Protein AF-A0A397RXR0-F1 (afdb_monomer_lite)

Secondary structure (DSSP, 8-state):
---S--HHHHHT--TT--HHHHHHHHHHHHHHSSHHHHHHHHTSPPPHHHHHHHHHHHHHHHHHHHHHHSHHHHHHHHHH-

Radius of gyration: 14.14 Å; chains: 1; bounding box: 32×30×39 Å

InterPro domains:
  IPR001623 DnaJ domain [PF00226] (6-78)
  IPR001623 DnaJ domain [PR00625] (8-26)
  IPR001623 DnaJ domain [PR00625] (26-41)
  IPR001623 DnaJ domain [PR00625] (53-73)
  IPR001623 DnaJ domain [PR00625] (73-81)
  IPR001623 DnaJ domain [PS50076] (6-81)
  IPR001623 DnaJ domain [SM00271] (5-73)
  IPR001623 DnaJ domain [cd06257] (6-70)
  IPR018253 DnaJ domain, conserved site [PS00636] (58-77)
  IPR036869 Chaperone J-domain superfamily [G3DSA:1.10.287.110] (1-81)
  IPR036869 Chaperone J-domain superfamily [SSF46565] (2-81)
  IPR050817 DjlA DnaK co-chaperone [PTHR24074] (8-80)

Organism: NCBI:txid658196

Structure (mmCIF, N/CA/C/O backbone):
data_AF-A0A397RXR0-F1
#
_entry.id   AF-A0A397RXR0-F1
#
loop_
_atom_site.group_PDB
_atom_site.id
_atom_site.type_symbol
_atom_site.label_atom_id
_atom_site.label_alt_id
_atom_site.label_comp_id
_atom_site.label_asym_id
_atom_site.label_entity_id
_atom_site.label_seq_id
_atom_site.pdbx_PDB_ins_code
_atom_site.Cartn_x
_atom_site.Cartn_y
_atom_site.Cartn_z
_atom_site.occupancy
_atom_site.B_iso_or_equiv
_atom_site.auth_seq_id
_atom_site.auth_comp_id
_atom_site.auth_asym_id
_atom_site.auth_atom_id
_atom_site.pdbx_PDB_model_num
ATOM 1 N N . PHE A 1 1 ? -10.475 21.391 -8.093 1.00 36.53 1 PHE A N 1
ATOM 2 C CA . PHE A 1 1 ? -10.009 21.034 -6.742 1.00 36.53 1 PHE A CA 1
ATOM 3 C C . PHE A 1 1 ? -9.322 19.676 -6.801 1.00 36.53 1 PHE A C 1
ATOM 5 O O . PHE A 1 1 ? -9.966 18.653 -6.629 1.00 36.53 1 PHE A O 1
ATOM 12 N N . MET A 1 2 ? -8.037 19.660 -7.159 1.00 47.00 2 MET A N 1
ATOM 13 C CA . MET A 1 2 ? -7.186 18.469 -7.057 1.00 47.00 2 MET A CA 1
ATOM 14 C C . MET A 1 2 ? -6.528 18.516 -5.679 1.00 47.00 2 MET A C 1
ATOM 16 O O . MET A 1 2 ? -5.389 18.946 -5.542 1.00 47.00 2 MET A O 1
ATOM 20 N N . SER A 1 3 ? -7.304 18.203 -4.646 1.00 43.94 3 SER A N 1
ATOM 21 C CA . SER A 1 3 ? -6.793 18.085 -3.283 1.00 43.94 3 SER A CA 1
ATOM 22 C C . SER A 1 3 ? -5.992 16.792 -3.196 1.00 43.94 3 SER A C 1
ATOM 24 O O . SER A 1 3 ? -6.565 15.710 -3.308 1.00 43.94 3 SER A O 1
ATOM 26 N N . GLU A 1 4 ? -4.675 16.960 -3.107 1.00 49.50 4 GLU A N 1
ATOM 27 C CA . GLU A 1 4 ? -3.681 16.055 -2.527 1.00 49.50 4 GLU A CA 1
ATOM 28 C C . GLU A 1 4 ? -4.032 14.566 -2.564 1.00 49.50 4 GLU A C 1
ATOM 30 O O . GLU A 1 4 ? -4.891 14.082 -1.833 1.00 49.50 4 GLU A O 1
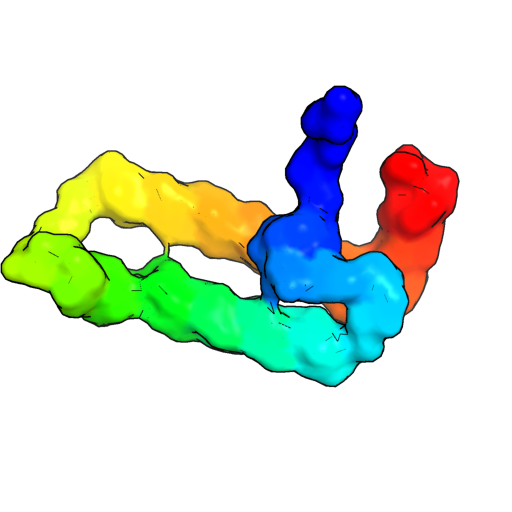ATOM 35 N N . THR A 1 5 ? -3.323 13.851 -3.441 1.00 56.47 5 THR A N 1
ATOM 36 C CA . THR A 1 5 ? -3.270 12.394 -3.625 1.00 56.47 5 THR A CA 1
ATOM 37 C C . THR A 1 5 ? -3.776 11.599 -2.415 1.00 56.47 5 THR A C 1
ATOM 39 O O . THR A 1 5 ? -3.009 11.176 -1.552 1.00 56.47 5 THR A O 1
ATOM 42 N N . ASN A 1 6 ? -5.092 11.398 -2.348 1.00 80.38 6 ASN A N 1
ATOM 43 C CA . ASN A 1 6 ? -5.716 10.691 -1.242 1.00 80.38 6 ASN A CA 1
ATOM 44 C C . ASN A 1 6 ? -5.226 9.242 -1.266 1.00 80.38 6 ASN A C 1
ATOM 46 O O . ASN A 1 6 ? -5.232 8.620 -2.331 1.00 80.38 6 ASN A O 1
ATOM 50 N N . TYR A 1 7 ? -4.845 8.669 -0.122 1.00 86.94 7 TYR A N 1
ATOM 51 C CA . TYR A 1 7 ? -4.403 7.266 -0.057 1.00 86.94 7 TYR A CA 1
ATOM 52 C C . TYR A 1 7 ? -5.419 6.306 -0.702 1.00 86.94 7 TYR A C 1
ATOM 54 O O . TYR A 1 7 ? -5.046 5.330 -1.354 1.00 86.94 7 TYR A O 1
ATOM 62 N N . TYR A 1 8 ? -6.706 6.648 -0.615 1.00 88.38 8 TYR A N 1
ATOM 63 C CA . TYR A 1 8 ? -7.799 5.963 -1.297 1.00 88.38 8 TYR A CA 1
ATOM 64 C C . TYR A 1 8 ? -7.666 5.999 -2.827 1.00 88.38 8 TYR A C 1
ATOM 66 O O . TYR A 1 8 ? -7.794 4.963 -3.472 1.00 88.38 8 TYR A O 1
ATOM 74 N N . GLN A 1 9 ? -7.335 7.150 -3.419 1.00 87.69 9 GLN A N 1
ATOM 75 C CA . GLN A 1 9 ? -7.092 7.263 -4.861 1.00 87.69 9 GLN A CA 1
ATOM 76 C C . GLN A 1 9 ? -5.815 6.547 -5.301 1.00 87.69 9 GLN A C 1
ATOM 78 O O . GLN A 1 9 ? -5.818 5.938 -6.367 1.00 87.69 9 GLN A O 1
ATOM 83 N N . ILE A 1 10 ? -4.759 6.566 -4.481 1.00 88.69 10 ILE A N 1
ATOM 84 C CA . ILE A 1 10 ? -3.510 5.835 -4.762 1.00 88.69 10 ILE A CA 1
ATOM 85 C C . ILE A 1 10 ? -3.782 4.332 -4.855 1.00 88.69 10 ILE A C 1
ATOM 87 O O . ILE A 1 10 ? -3.307 3.667 -5.772 1.00 88.69 10 ILE A O 1
ATOM 91 N N . LEU A 1 11 ? -4.585 3.800 -3.931 1.00 88.06 11 LEU A N 1
ATOM 92 C CA . LEU A 1 11 ? -5.022 2.407 -3.984 1.00 88.06 11 LEU A CA 1
ATOM 93 C C . LEU A 1 11 ? -6.145 2.163 -5.005 1.00 88.06 11 LEU A C 1
ATOM 95 O O . LEU A 1 11 ? -6.452 1.012 -5.302 1.00 88.06 11 LEU A O 1
ATOM 99 N N . GLY A 1 12 ? -6.759 3.212 -5.554 1.00 88.38 12 GLY A N 1
ATOM 100 C CA . GLY A 1 12 ? -7.904 3.105 -6.457 1.00 88.38 12 GLY A CA 1
ATOM 101 C C . GLY A 1 12 ? -9.151 2.527 -5.782 1.00 88.38 12 GLY A C 1
ATOM 102 O O . GLY A 1 12 ? -9.929 1.824 -6.425 1.00 88.38 12 GLY A O 1
ATOM 103 N N . VAL A 1 13 ? -9.327 2.782 -4.486 1.00 90.00 13 VAL A N 1
ATOM 104 C CA . VAL A 1 13 ? -10.455 2.301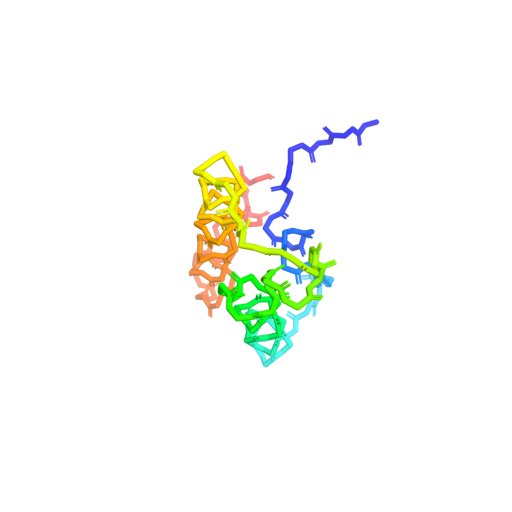 -3.680 1.00 90.00 13 VAL A CA 1
ATOM 105 C C . VAL A 1 13 ? -11.315 3.462 -3.192 1.00 90.00 13 VAL A C 1
ATOM 107 O O . VAL A 1 13 ? -10.870 4.604 -3.104 1.00 90.00 13 VAL A O 1
ATOM 110 N N . SER A 1 14 ? -12.571 3.173 -2.857 1.00 86.94 14 SER A N 1
ATOM 111 C CA . SER A 1 14 ? -13.461 4.166 -2.253 1.00 86.94 14 SER A CA 1
ATOM 112 C C . SER A 1 14 ? -13.042 4.487 -0.815 1.00 86.94 14 SER A C 1
ATOM 114 O O . SER A 1 14 ? -12.518 3.628 -0.108 1.00 86.94 14 SER A O 1
ATOM 116 N N . LYS A 1 15 ? -13.367 5.689 -0.326 1.00 84.12 15 LYS A N 1
ATOM 117 C CA . LYS A 1 15 ? -13.228 6.038 1.101 1.00 84.12 15 LYS A CA 1
ATOM 118 C C . LYS A 1 15 ? -14.053 5.143 2.030 1.00 84.12 15 LYS A C 1
ATOM 120 O O . LYS A 1 15 ? -13.740 5.028 3.206 1.00 84.12 15 LYS A O 1
ATOM 125 N N . ASN A 1 16 ? -15.082 4.483 1.493 1.00 85.19 16 ASN A N 1
ATOM 126 C CA . ASN A 1 16 ? -15.907 3.511 2.214 1.00 85.19 16 ASN A CA 1
ATOM 127 C C . ASN A 1 16 ? -15.384 2.072 2.070 1.00 85.19 16 ASN A C 1
ATOM 129 O O . ASN A 1 16 ? -16.038 1.144 2.531 1.00 85.19 16 ASN A O 1
ATOM 133 N N . ALA A 1 17 ? -14.231 1.870 1.422 1.00 88.06 17 ALA A N 1
ATOM 134 C CA . ALA A 1 17 ? -13.697 0.540 1.177 1.00 88.06 17 ALA A CA 1
ATOM 135 C C . ALA A 1 17 ? -13.382 -0.192 2.485 1.00 88.06 17 ALA A C 1
ATOM 137 O O . ALA A 1 17 ? -12.836 0.368 3.449 1.00 88.06 17 ALA A O 1
ATOM 138 N N . SER A 1 18 ? -13.698 -1.479 2.483 1.00 89.62 18 SER A N 1
ATOM 139 C CA . SER A 1 18 ? -13.402 -2.404 3.567 1.00 89.62 18 SER A CA 1
ATOM 140 C C . SER A 1 18 ? -11.906 -2.727 3.602 1.00 89.62 18 SER A C 1
ATOM 142 O O . SER A 1 18 ? -11.223 -2.676 2.578 1.00 89.62 18 SER A O 1
ATOM 144 N N . LYS A 1 19 ? -11.374 -3.160 4.754 1.00 87.62 19 LYS A N 1
ATOM 145 C CA . LYS A 1 19 ? -9.969 -3.618 4.844 1.00 87.62 19 LYS A CA 1
ATOM 146 C C . LYS A 1 19 ? -9.630 -4.703 3.815 1.00 87.62 19 LYS A C 1
ATOM 148 O O . LYS A 1 19 ? -8.525 -4.719 3.280 1.00 87.62 19 LYS A O 1
ATOM 153 N N . ALA A 1 20 ? -10.583 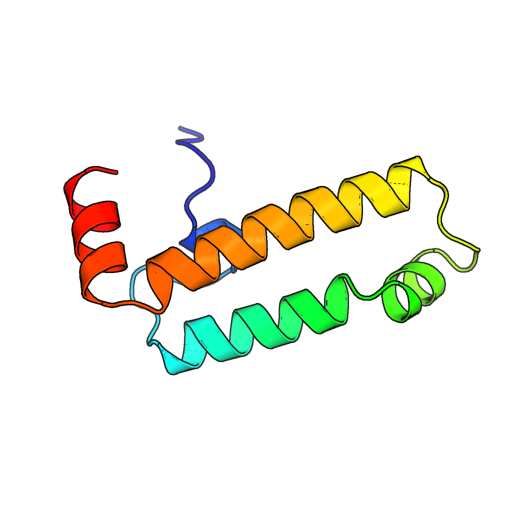-5.591 3.526 1.00 90.12 20 ALA A N 1
ATOM 154 C CA . ALA A 1 20 ? -10.431 -6.624 2.506 1.00 90.12 20 ALA A CA 1
ATOM 155 C C . ALA A 1 20 ? -10.231 -6.026 1.102 1.00 90.12 20 ALA A C 1
ATOM 157 O O . ALA A 1 20 ? -9.341 -6.463 0.377 1.00 90.12 20 ALA A O 1
ATOM 158 N N . GLU A 1 21 ? -10.998 -4.993 0.744 1.00 91.12 21 GLU A N 1
ATOM 159 C CA . GLU A 1 21 ? -10.876 -4.293 -0.540 1.00 91.12 21 GLU A CA 1
ATOM 160 C C . GLU A 1 21 ? -9.552 -3.531 -0.641 1.00 91.12 21 GLU A C 1
ATOM 162 O O . GLU A 1 21 ? -8.866 -3.626 -1.654 1.00 91.12 21 GLU A O 1
ATOM 167 N N . ILE A 1 22 ? -9.148 -2.852 0.436 1.00 91.00 22 ILE A N 1
ATOM 168 C CA . ILE A 1 22 ? -7.860 -2.148 0.544 1.00 91.00 22 ILE A CA 1
ATOM 169 C C . ILE A 1 22 ? -6.694 -3.126 0.329 1.00 91.00 22 ILE A C 1
ATOM 171 O O . ILE A 1 22 ? -5.793 -2.866 -0.470 1.00 91.00 22 ILE A O 1
ATOM 175 N N . LYS A 1 23 ? -6.735 -4.295 0.982 1.00 90.94 23 LYS A N 1
ATOM 176 C CA . LYS A 1 23 ? -5.729 -5.353 0.815 1.00 90.94 23 LYS A CA 1
ATOM 177 C C . LYS A 1 23 ? -5.732 -5.939 -0.597 1.00 90.94 23 LYS A C 1
ATOM 179 O O . LYS A 1 23 ? -4.665 -6.140 -1.175 1.00 90.94 23 LYS A O 1
ATOM 184 N N . ALA A 1 24 ? -6.908 -6.197 -1.166 1.00 92.56 24 ALA A N 1
ATOM 185 C CA . ALA A 1 24 ? -7.032 -6.716 -2.526 1.00 92.56 24 ALA A CA 1
ATOM 186 C C . ALA A 1 24 ? -6.504 -5.716 -3.569 1.00 92.56 24 ALA A C 1
ATOM 188 O O . ALA A 1 24 ? -5.830 -6.111 -4.521 1.00 92.56 24 ALA A O 1
ATOM 189 N N . ALA A 1 25 ? -6.768 -4.423 -3.384 1.00 92.00 25 ALA A N 1
ATOM 190 C CA . ALA A 1 25 ? -6.264 -3.367 -4.250 1.00 92.00 25 ALA A CA 1
ATOM 191 C C . ALA A 1 25 ? -4.738 -3.238 -4.164 1.00 92.00 25 ALA A C 1
ATOM 193 O O . ALA A 1 25 ? -4.073 -3.230 -5.199 1.00 92.00 25 ALA A O 1
ATOM 194 N N . TYR A 1 26 ? -4.177 -3.256 -2.949 1.00 91.50 26 TYR A N 1
ATOM 195 C CA . TYR A 1 26 ? -2.729 -3.288 -2.736 1.00 91.50 26 TYR A CA 1
ATOM 196 C C . TYR A 1 26 ? -2.074 -4.471 -3.462 1.00 91.50 26 TYR A C 1
ATOM 198 O O . TYR A 1 26 ? -1.110 -4.282 -4.199 1.00 91.50 26 TYR A O 1
ATOM 206 N N . GLN A 1 27 ? -2.630 -5.681 -3.335 1.00 90.25 27 GLN A N 1
ATOM 207 C CA . GLN A 1 27 ? -2.109 -6.862 -4.033 1.00 90.25 27 GLN A CA 1
ATOM 208 C C . GLN A 1 27 ? -2.165 -6.707 -5.558 1.00 90.25 27 GLN A C 1
ATOM 210 O O . GLN A 1 27 ? -1.183 -6.992 -6.244 1.00 90.25 27 GLN A O 1
ATOM 215 N N . LYS A 1 28 ? -3.286 -6.217 -6.103 1.00 89.56 28 LYS A N 1
ATOM 216 C CA . LYS A 1 28 ? -3.422 -5.960 -7.546 1.00 89.56 28 LYS A CA 1
ATOM 217 C C . LYS A 1 28 ? -2.387 -4.953 -8.042 1.00 89.56 28 LYS A C 1
ATOM 219 O O . LYS A 1 28 ? -1.801 -5.160 -9.103 1.00 89.56 28 LYS A O 1
ATOM 224 N N . LEU A 1 29 ? -2.155 -3.885 -7.284 1.00 87.81 29 LEU A N 1
ATOM 225 C CA . LEU A 1 29 ? -1.178 -2.856 -7.620 1.00 87.81 29 LEU A CA 1
ATOM 226 C C . LEU A 1 29 ? 0.255 -3.378 -7.502 1.00 87.81 29 LEU A C 1
ATOM 228 O O . LEU A 1 29 ? 1.028 -3.201 -8.436 1.00 87.81 29 LEU A O 1
ATOM 232 N N . ALA A 1 30 ? 0.594 -4.119 -6.449 1.00 85.00 30 ALA A N 1
ATOM 233 C CA . ALA A 1 30 ? 1.910 -4.739 -6.306 1.00 85.00 30 ALA A CA 1
ATOM 234 C C . ALA A 1 30 ? 2.252 -5.652 -7.496 1.00 85.00 30 ALA A C 1
ATOM 236 O O . ALA A 1 30 ? 3.350 -5.589 -8.043 1.00 85.00 30 ALA A O 1
ATOM 237 N N . ILE A 1 31 ? 1.279 -6.435 -7.969 1.00 84.44 31 ILE A N 1
ATOM 238 C CA . ILE A 1 31 ? 1.431 -7.271 -9.166 1.00 84.44 31 ILE A CA 1
ATOM 239 C C . ILE A 1 31 ? 1.549 -6.411 -10.439 1.00 84.44 31 ILE A C 1
ATOM 241 O O . ILE A 1 31 ? 2.262 -6.777 -11.372 1.00 84.44 31 ILE A O 1
ATOM 245 N N . LYS A 1 32 ? 0.858 -5.267 -10.505 1.00 81.69 32 LYS A N 1
ATOM 246 C CA . LYS A 1 32 ? 0.887 -4.348 -11.655 1.00 81.69 32 LYS A CA 1
ATOM 247 C C . LYS A 1 32 ? 2.215 -3.599 -11.786 1.00 81.69 32 LYS A C 1
ATOM 249 O O . LYS A 1 32 ? 2.674 -3.404 -12.908 1.00 81.69 32 LYS A O 1
ATOM 254 N N . HIS A 1 33 ? 2.814 -3.213 -10.661 1.00 80.69 33 HIS A N 1
ATOM 255 C CA . HIS A 1 33 ? 4.103 -2.518 -10.591 1.00 80.69 33 HIS A CA 1
ATOM 256 C C . HIS A 1 33 ? 5.303 -3.478 -10.525 1.00 80.69 33 HIS A C 1
ATOM 258 O O . HIS A 1 33 ? 6.444 -3.027 -10.480 1.00 80.69 33 HIS A O 1
ATOM 264 N N . HIS A 1 34 ? 5.073 -4.795 -10.568 1.00 78.50 34 HIS A N 1
ATOM 265 C CA . HIS A 1 34 ? 6.146 -5.783 -10.629 1.00 78.50 34 HIS A CA 1
ATOM 266 C C . HIS A 1 34 ? 6.998 -5.588 -11.903 1.00 78.50 34 HIS A C 1
ATOM 268 O O . HIS A 1 34 ? 6.428 -5.398 -12.986 1.00 78.50 34 HIS A O 1
ATOM 274 N N . PRO A 1 35 ? 8.341 -5.686 -11.831 1.00 75.88 35 PRO A N 1
ATOM 275 C CA . PRO A 1 35 ? 9.228 -5.462 -12.978 1.00 75.88 35 PRO A CA 1
ATOM 276 C C . PRO A 1 35 ? 8.922 -6.383 -14.163 1.00 75.88 35 PRO A C 1
ATOM 278 O O . PRO A 1 35 ? 9.080 -5.978 -15.312 1.00 75.88 35 PRO A O 1
ATOM 281 N N . ASP A 1 36 ? 8.424 -7.594 -13.899 1.00 82.19 36 ASP A N 1
ATOM 282 C CA . ASP A 1 36 ? 8.009 -8.526 -14.951 1.00 82.19 36 ASP A CA 1
ATOM 283 C C . ASP A 1 36 ? 6.799 -8.009 -15.754 1.00 82.19 36 ASP A C 1
ATOM 285 O O . ASP A 1 36 ? 6.839 -7.981 -16.984 1.00 82.19 36 ASP A O 1
ATOM 289 N N . ARG A 1 37 ? 5.772 -7.469 -15.078 1.00 82.88 37 ARG A N 1
ATOM 290 C CA . ARG A 1 37 ? 4.642 -6.810 -15.754 1.00 82.88 37 ARG A CA 1
ATOM 291 C C . ARG A 1 37 ? 5.053 -5.521 -16.446 1.00 82.88 37 ARG A C 1
ATOM 293 O O . ARG A 1 37 ? 4.518 -5.220 -17.510 1.00 82.88 37 ARG A O 1
ATOM 300 N N . LEU A 1 38 ? 5.982 -4.763 -15.865 1.00 81.62 38 LEU A N 1
ATOM 301 C CA . LEU A 1 38 ? 6.498 -3.542 -16.479 1.00 81.62 38 LEU A CA 1
ATOM 302 C C . LEU A 1 38 ? 7.225 -3.861 -17.793 1.00 81.62 38 LEU A C 1
ATOM 304 O O . LEU A 1 38 ? 6.950 -3.226 -18.809 1.00 81.62 38 LEU A O 1
ATOM 308 N N . ARG A 1 39 ? 8.063 -4.907 -17.796 1.00 81.25 39 ARG A N 1
ATOM 309 C CA . ARG A 1 39 ? 8.719 -5.427 -19.005 1.00 81.25 39 ARG A CA 1
ATOM 310 C C . ARG A 1 39 ? 7.691 -5.862 -20.048 1.00 81.25 39 ARG A C 1
ATOM 312 O O . ARG A 1 39 ? 7.805 -5.485 -21.210 1.00 81.25 39 ARG A O 1
ATOM 319 N N . GLN A 1 40 ? 6.656 -6.592 -19.628 1.00 81.38 40 GLN A N 1
ATOM 3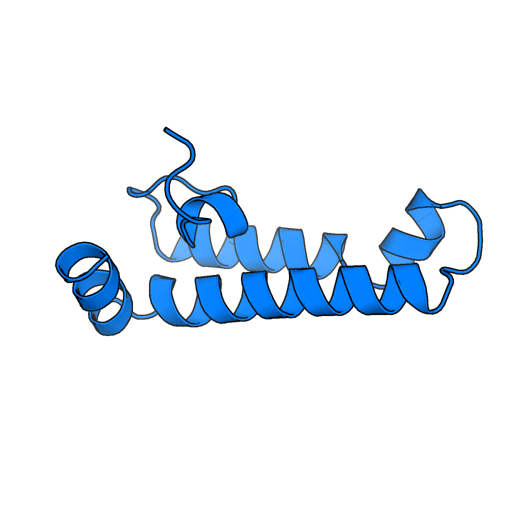20 C CA . GLN A 1 40 ? 5.576 -7.029 -20.518 1.00 81.38 40 GLN A CA 1
ATOM 321 C C . GLN A 1 40 ? 4.797 -5.850 -21.125 1.00 81.38 40 GLN A C 1
ATOM 323 O O . GLN A 1 40 ? 4.485 -5.863 -22.310 1.00 81.38 40 GLN A O 1
ATOM 328 N N . LYS A 1 41 ? 4.519 -4.810 -20.329 1.00 81.81 41 LYS A N 1
ATOM 329 C CA . LYS A 1 41 ? 3.790 -3.607 -20.759 1.00 81.81 41 LYS A CA 1
ATOM 330 C C . LYS A 1 41 ? 4.587 -2.767 -21.758 1.00 81.81 41 LYS A C 1
ATOM 332 O O . LYS A 1 41 ? 3.999 -2.173 -22.654 1.00 81.81 41 LYS A O 1
ATOM 337 N N . LEU A 1 42 ? 5.903 -2.687 -21.576 1.00 82.06 42 LEU A N 1
ATOM 338 C CA . LEU A 1 42 ? 6.791 -1.895 -22.426 1.00 82.06 42 LEU A CA 1
ATOM 339 C C . LEU A 1 42 ? 7.261 -2.659 -23.671 1.00 82.06 42 LEU A C 1
ATOM 341 O O . LEU A 1 42 ? 7.743 -2.033 -24.610 1.00 82.06 42 LEU A O 1
ATOM 345 N N . GLY A 1 43 ? 7.175 -3.994 -23.674 1.00 86.88 43 GLY A N 1
ATOM 346 C CA . GLY A 1 43 ? 7.741 -4.844 -24.729 1.00 86.88 43 GLY A CA 1
ATOM 347 C C . GLY A 1 43 ? 9.275 -4.814 -24.789 1.00 86.88 43 GLY A C 1
A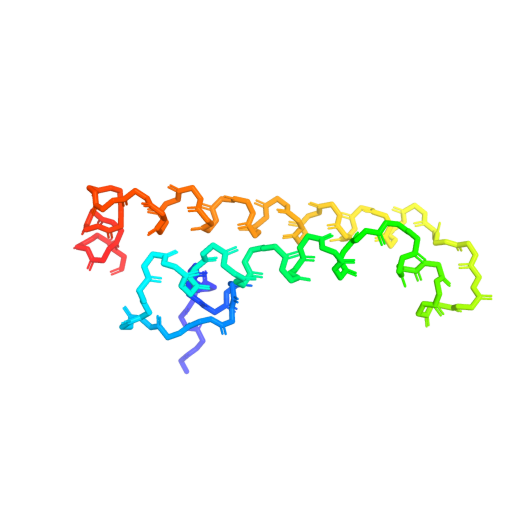TOM 348 O O . GLY A 1 43 ? 9.867 -5.363 -25.713 1.00 86.88 43 GLY A O 1
ATOM 349 N N . ARG A 1 44 ? 9.923 -4.169 -23.813 1.00 87.81 44 ARG A N 1
ATOM 350 C CA . ARG A 1 44 ? 11.375 -3.990 -23.705 1.00 87.81 44 ARG A CA 1
ATOM 351 C C . ARG A 1 44 ? 11.799 -3.915 -22.245 1.00 87.81 44 ARG A C 1
ATOM 353 O O . ARG A 1 44 ? 10.966 -3.768 -21.348 1.00 87.81 44 ARG A O 1
ATOM 360 N N . GLU A 1 45 ? 13.103 -3.982 -22.008 1.00 85.56 45 GLU A N 1
ATOM 361 C CA . GLU A 1 45 ? 13.649 -3.802 -20.669 1.00 85.56 45 GLU A CA 1
ATOM 362 C C . GLU A 1 45 ? 13.356 -2.375 -20.152 1.00 85.56 45 GLU A C 1
ATOM 364 O O . GLU A 1 45 ? 13.540 -1.397 -20.893 1.00 85.56 45 GLU A O 1
ATOM 369 N N . PRO A 1 46 ? 12.834 -2.228 -18.918 1.00 85.00 46 PRO A N 1
ATOM 370 C CA . PRO A 1 46 ? 12.545 -0.919 -18.352 1.00 85.00 46 PRO A CA 1
ATOM 371 C C . PRO A 1 46 ? 13.838 -0.155 -18.061 1.00 85.00 46 PRO A C 1
ATOM 373 O O . PRO A 1 46 ? 14.782 -0.691 -17.477 1.00 85.00 46 PRO A O 1
ATOM 376 N N . THR A 1 47 ? 13.855 1.120 -18.436 1.00 89.19 47 THR A N 1
ATOM 377 C CA . THR A 1 47 ? 14.965 2.036 -18.146 1.00 89.19 47 THR A CA 1
ATOM 378 C C . THR A 1 47 ? 15.045 2.352 -16.652 1.00 89.19 47 THR A C 1
ATOM 380 O O . THR A 1 47 ? 14.068 2.201 -15.919 1.00 89.19 47 THR A O 1
ATOM 383 N N . GLU A 1 48 ? 16.191 2.847 -16.179 1.00 87.56 48 GLU A N 1
ATOM 384 C CA . GLU A 1 48 ? 16.342 3.296 -14.784 1.00 87.56 48 GLU A CA 1
ATOM 385 C C . GLU A 1 48 ? 15.287 4.324 -14.362 1.00 87.56 48 GLU A C 1
ATOM 387 O O . GLU A 1 48 ? 14.807 4.273 -13.232 1.00 87.56 48 GLU A O 1
ATOM 392 N N . LYS A 1 49 ? 14.876 5.224 -15.267 1.00 87.19 49 LYS A N 1
ATOM 393 C CA . LYS A 1 49 ? 13.791 6.177 -14.991 1.00 87.19 49 LYS A CA 1
ATOM 394 C C . LYS A 1 49 ? 12.463 5.472 -14.738 1.00 87.19 49 LYS A C 1
ATOM 396 O O . LYS A 1 49 ? 11.789 5.796 -13.770 1.00 87.19 49 LYS A O 1
ATOM 401 N N . GLU A 1 50 ? 12.107 4.496 -15.567 1.00 85.69 50 GLU A N 1
ATOM 402 C CA . GLU A 1 50 ? 10.856 3.742 -15.419 1.00 85.69 50 GLU A CA 1
ATOM 403 C C . GLU A 1 50 ? 10.876 2.868 -14.160 1.00 85.69 50 GLU A C 1
ATOM 405 O O . GLU A 1 50 ? 9.871 2.780 -13.459 1.00 85.69 50 GLU A O 1
ATOM 410 N N . LYS A 1 51 ? 12.034 2.277 -13.831 1.00 84.94 51 LYS A N 1
ATOM 411 C CA . LYS A 1 51 ? 12.241 1.550 -12.569 1.00 84.94 51 LYS A CA 1
ATOM 412 C C . LYS A 1 51 ? 12.060 2.477 -11.364 1.00 84.94 51 LYS A C 1
ATOM 414 O O . LYS A 1 51 ? 11.313 2.130 -10.457 1.00 84.94 51 LYS A O 1
ATOM 419 N N . LYS A 1 52 ? 12.664 3.673 -11.388 1.00 87.75 52 LYS A N 1
ATOM 420 C CA . LYS A 1 52 ? 12.489 4.687 -10.334 1.00 87.75 52 LYS A CA 1
ATOM 421 C C . LYS A 1 52 ? 11.038 5.145 -10.205 1.00 87.75 52 LYS A C 1
ATOM 423 O O . LYS A 1 52 ? 10.523 5.181 -9.097 1.00 87.75 52 LYS A O 1
ATOM 428 N N . GLN A 1 53 ? 10.349 5.418 -11.313 1.00 86.62 53 GLN A N 1
ATOM 429 C CA . GLN A 1 53 ? 8.931 5.794 -11.272 1.00 86.62 53 GLN A CA 1
ATOM 430 C C . GLN A 1 53 ? 8.055 4.675 -10.698 1.00 86.62 53 GLN A C 1
ATOM 432 O O . GLN A 1 53 ? 7.174 4.943 -9.883 1.00 86.62 53 GLN A O 1
ATOM 437 N N . ALA A 1 54 ? 8.307 3.422 -11.088 1.00 84.81 54 ALA A N 1
ATOM 438 C CA . ALA A 1 54 ? 7.593 2.276 -10.537 1.00 84.81 54 ALA A CA 1
ATOM 439 C C . ALA A 1 54 ? 7.857 2.110 -9.033 1.00 84.81 54 ALA A C 1
ATOM 441 O O . ALA A 1 54 ? 6.927 1.814 -8.288 1.00 84.81 54 ALA A O 1
ATOM 442 N N . GLU A 1 55 ? 9.090 2.343 -8.581 1.00 86.44 55 GLU A N 1
ATOM 443 C CA . GLU A 1 55 ? 9.462 2.329 -7.164 1.00 86.44 55 GLU A CA 1
ATOM 444 C C . GLU A 1 55 ? 8.780 3.459 -6.378 1.00 86.44 55 GLU A C 1
ATOM 446 O O . GLU A 1 55 ? 8.236 3.217 -5.301 1.00 86.44 55 GLU A O 1
ATOM 451 N N . GLU A 1 56 ? 8.731 4.677 -6.924 1.00 88.56 56 GLU A N 1
ATOM 452 C CA . GLU A 1 56 ? 8.027 5.807 -6.312 1.00 88.56 56 GLU A CA 1
ATOM 453 C C . GLU A 1 56 ? 6.519 5.556 -6.197 1.00 88.56 56 GLU A C 1
ATOM 455 O O . GLU A 1 56 ? 5.928 5.815 -5.144 1.00 88.56 56 GLU A O 1
ATOM 460 N N . GLU A 1 57 ? 5.882 5.028 -7.248 1.00 86.62 57 GLU A N 1
ATOM 461 C CA . GLU A 1 57 ? 4.475 4.619 -7.180 1.00 86.62 57 GLU A CA 1
ATOM 462 C C . GLU A 1 57 ? 4.272 3.502 -6.157 1.00 86.62 57 GLU A C 1
ATOM 464 O O . GLU A 1 57 ? 3.370 3.589 -5.323 1.00 86.62 57 GLU A O 1
ATOM 469 N N . PHE A 1 58 ? 5.136 2.488 -6.152 1.00 87.62 58 PHE A N 1
ATOM 470 C CA . PHE A 1 58 ? 5.054 1.390 -5.194 1.00 87.62 58 PHE A CA 1
ATOM 471 C C . PHE A 1 58 ? 5.192 1.882 -3.749 1.00 87.62 58 PHE A C 1
ATOM 473 O O . PHE A 1 58 ? 4.435 1.462 -2.874 1.00 87.62 58 PHE A O 1
ATOM 480 N N . LYS A 1 59 ? 6.095 2.834 -3.495 1.00 89.50 59 LYS A N 1
ATOM 481 C CA . LYS A 1 59 ? 6.266 3.465 -2.182 1.00 89.50 59 LYS A CA 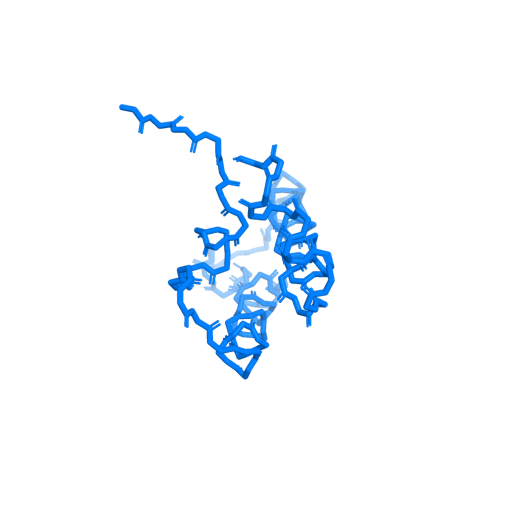1
ATOM 482 C C . LYS A 1 59 ? 4.998 4.197 -1.739 1.00 89.50 59 LYS A C 1
ATOM 484 O O . LYS A 1 59 ? 4.562 4.017 -0.602 1.00 89.50 59 LYS A O 1
ATOM 489 N N . LYS A 1 60 ? 4.360 4.948 -2.645 1.00 89.94 60 LYS A N 1
ATOM 490 C CA . LYS A 1 60 ? 3.067 5.612 -2.397 1.00 89.94 60 LYS A CA 1
ATOM 491 C C . LYS A 1 60 ? 1.959 4.605 -2.078 1.00 89.94 60 LYS A C 1
ATOM 493 O O . LYS A 1 60 ? 1.220 4.797 -1.116 1.00 89.94 60 LYS A O 1
ATOM 498 N N . ILE A 1 61 ? 1.869 3.522 -2.849 1.00 90.25 61 ILE A N 1
ATOM 499 C CA . ILE A 1 61 ? 0.905 2.427 -2.653 1.00 90.25 61 ILE A CA 1
ATOM 500 C C . ILE A 1 61 ? 1.110 1.755 -1.291 1.00 90.25 61 ILE A C 1
ATOM 502 O O . ILE A 1 61 ? 0.141 1.491 -0.578 1.00 90.25 61 ILE A O 1
ATOM 506 N N . SER A 1 62 ? 2.364 1.517 -0.907 1.00 90.62 62 SER A N 1
ATOM 507 C CA . SER A 1 62 ? 2.714 0.897 0.370 1.00 90.62 62 SER A CA 1
ATOM 508 C C . SER A 1 62 ? 2.370 1.801 1.558 1.00 90.62 62 SER A C 1
ATOM 510 O O . SER A 1 62 ? 1.715 1.346 2.495 1.00 90.62 62 SER A O 1
ATOM 512 N N . GLN A 1 63 ? 2.690 3.102 1.488 1.00 90.81 63 GLN A N 1
ATOM 513 C CA . GLN A 1 63 ? 2.264 4.078 2.503 1.00 90.81 63 GLN A CA 1
ATOM 514 C C . GLN A 1 63 ? 0.740 4.152 2.625 1.00 90.81 63 GLN A C 1
ATOM 516 O O . GLN A 1 63 ? 0.208 4.108 3.733 1.00 90.81 63 GLN A O 1
ATOM 521 N N . ALA A 1 64 ? 0.034 4.224 1.494 1.00 90.88 64 ALA A N 1
ATOM 522 C CA . ALA A 1 64 ? -1.422 4.261 1.477 1.00 90.88 64 ALA A CA 1
ATOM 523 C C . ALA A 1 64 ? -2.021 3.023 2.153 1.00 90.88 64 ALA A C 1
ATOM 525 O O . ALA A 1 64 ? -2.920 3.135 2.985 1.00 90.88 64 ALA A O 1
ATOM 526 N N . TYR A 1 65 ? -1.496 1.840 1.838 1.00 92.12 65 TYR A N 1
ATOM 527 C CA . TYR A 1 65 ? -1.928 0.599 2.465 1.00 92.12 65 TYR A CA 1
ATOM 528 C C . TYR A 1 65 ? -1.625 0.573 3.966 1.00 92.12 65 TYR A C 1
ATOM 530 O O . TYR A 1 65 ? -2.494 0.188 4.743 1.00 92.12 65 TYR A O 1
ATOM 538 N N . GLU A 1 66 ? -0.442 1.007 4.400 1.00 91.06 66 GLU A N 1
ATOM 539 C CA . GLU A 1 66 ? -0.071 1.007 5.819 1.00 91.06 66 GLU A CA 1
ATOM 540 C C . GLU A 1 66 ? -1.004 1.887 6.664 1.00 91.06 66 GLU A C 1
ATOM 542 O O . GLU A 1 66 ? -1.415 1.494 7.761 1.00 91.06 66 GLU A O 1
ATOM 547 N N . VAL A 1 67 ? -1.376 3.056 6.136 1.00 91.00 67 VAL A N 1
ATOM 548 C CA . VAL A 1 67 ? -2.304 3.976 6.800 1.00 91.00 67 VAL A CA 1
ATOM 549 C C . VAL A 1 67 ? -3.730 3.431 6.766 1.00 91.00 67 VAL A C 1
ATOM 551 O O . VAL A 1 67 ? -4.377 3.371 7.805 1.00 91.00 67 VAL A O 1
ATOM 554 N N . LEU A 1 68 ? -4.219 2.987 5.605 1.00 88.94 68 LEU A N 1
ATOM 555 C CA . LEU A 1 68 ? -5.623 2.596 5.431 1.00 88.94 68 LEU A CA 1
ATOM 556 C C . LEU A 1 68 ? -5.961 1.196 5.972 1.00 88.94 68 LEU A C 1
ATOM 558 O O . LEU A 1 68 ? -7.116 0.919 6.304 1.00 88.94 68 LEU A O 1
ATOM 562 N N . SER A 1 69 ? -4.976 0.300 6.060 1.00 89.19 69 SER A N 1
ATOM 563 C CA . SER A 1 69 ? -5.143 -1.054 6.605 1.00 89.19 69 SER A CA 1
ATOM 564 C C . SER A 1 69 ? -5.268 -1.046 8.132 1.00 89.19 69 SER A C 1
ATOM 566 O O . SER A 1 69 ? -5.992 -1.868 8.712 1.00 89.19 69 SER A O 1
ATOM 568 N N . ASN A 1 70 ? -4.612 -0.089 8.797 1.00 90.31 70 ASN A N 1
ATOM 569 C CA . ASN A 1 70 ? -4.738 0.100 10.234 1.00 90.31 70 ASN A CA 1
ATOM 570 C C . ASN A 1 70 ? -5.932 1.032 10.537 1.00 90.31 70 ASN A C 1
ATOM 572 O O . ASN A 1 70 ? -5.954 2.167 10.074 1.00 90.31 70 ASN A O 1
ATOM 576 N N . PRO A 1 71 ? -6.930 0.578 11.316 1.00 87.69 71 PRO A N 1
ATOM 577 C CA . PRO A 1 71 ? -8.142 1.350 11.568 1.00 87.69 71 PRO A CA 1
ATOM 578 C C . PRO A 1 71 ? -7.864 2.628 12.369 1.00 87.69 71 PRO A C 1
ATOM 580 O O . PRO A 1 71 ? -8.489 3.643 12.092 1.00 87.69 71 PRO A O 1
ATOM 583 N N . GLU A 1 72 ? -6.899 2.613 13.291 1.00 90.38 72 GLU A N 1
ATOM 584 C CA . GLU A 1 72 ? -6.506 3.792 14.071 1.00 90.38 72 GLU A CA 1
ATOM 585 C C . GLU A 1 72 ? -5.761 4.808 13.198 1.00 90.38 72 GLU A C 1
ATOM 587 O O . GLU A 1 72 ? -6.079 5.996 13.210 1.00 90.38 72 GLU A O 1
ATOM 592 N N . LYS A 1 73 ? -4.802 4.345 12.378 1.00 90.00 73 LYS A N 1
ATOM 593 C CA . LYS A 1 73 ? -4.085 5.224 11.435 1.00 90.00 73 LYS A CA 1
ATOM 594 C C . LYS A 1 73 ? -5.033 5.815 10.395 1.00 90.00 73 LYS A C 1
ATOM 596 O O . LYS A 1 73 ? -4.931 7.003 10.105 1.00 90.00 73 LYS A O 1
ATOM 601 N N . ARG A 1 74 ? -5.958 5.009 9.868 1.00 88.75 74 ARG A N 1
ATOM 602 C CA . ARG A 1 74 ? -7.003 5.445 8.940 1.00 88.75 74 ARG A CA 1
ATOM 603 C C . ARG A 1 74 ? -7.894 6.495 9.581 1.00 88.75 74 ARG A C 1
ATOM 605 O O . ARG A 1 74 ? -8.076 7.547 8.994 1.00 88.75 74 ARG A O 1
ATOM 612 N N . GLN A 1 75 ? -8.379 6.249 10.796 1.00 87.44 75 GLN A N 1
ATOM 613 C CA . GLN A 1 75 ? -9.214 7.209 11.511 1.00 87.44 75 GLN A CA 1
ATOM 614 C C . GLN A 1 75 ? -8.478 8.528 11.760 1.00 87.44 75 GLN A C 1
ATOM 616 O O . GLN A 1 75 ? -9.064 9.588 11.574 1.00 87.44 75 GLN A O 1
ATOM 621 N N . ASN A 1 76 ? -7.200 8.480 12.140 1.00 88.25 76 ASN A N 1
ATOM 622 C CA . ASN A 1 76 ? -6.385 9.686 12.265 1.00 88.25 76 ASN A CA 1
ATOM 623 C C . ASN A 1 76 ? -6.217 10.388 10.914 1.00 88.25 76 ASN A C 1
ATOM 625 O O . ASN A 1 76 ? -6.385 11.599 10.839 1.00 88.25 76 ASN A O 1
ATOM 629 N N . TYR A 1 77 ? -5.943 9.648 9.843 1.00 86.00 77 TYR A N 1
ATOM 630 C CA . TYR A 1 77 ? -5.848 10.212 8.500 1.00 86.00 77 TYR A CA 1
ATOM 631 C C . TYR A 1 77 ? -7.161 10.865 8.047 1.00 86.00 77 TYR A C 1
ATOM 633 O O . TYR A 1 77 ? -7.130 11.989 7.577 1.00 86.00 77 TYR A O 1
ATOM 641 N N . ASP A 1 78 ? -8.312 10.227 8.264 1.00 83.62 78 ASP A N 1
ATOM 642 C CA . ASP A 1 78 ? -9.630 10.797 7.948 1.00 83.62 78 ASP A CA 1
ATOM 643 C C . ASP A 1 78 ? -9.996 11.991 8.856 1.00 83.62 78 ASP A C 1
ATOM 645 O O . ASP A 1 78 ? -10.859 12.792 8.505 1.00 83.62 78 ASP A O 1
ATOM 649 N N . ARG A 1 79 ? -9.380 12.108 10.041 1.00 83.19 79 ARG A N 1
ATOM 650 C CA . ARG A 1 79 ? -9.638 13.187 11.009 1.00 83.19 79 ARG A CA 1
ATOM 651 C C . ARG A 1 79 ? -8.750 14.414 10.804 1.00 83.19 79 ARG A C 1
ATOM 653 O O . ARG A 1 79 ? -9.176 15.516 11.140 1.00 83.19 79 ARG A O 1
ATOM 660 N N . TYR A 1 80 ? -7.521 14.212 10.338 1.00 77.88 80 TYR A N 1
ATOM 661 C CA . TYR A 1 80 ? -6.510 15.260 10.161 1.00 77.88 80 TYR A CA 1
ATOM 662 C C . TYR A 1 80 ? -6.196 15.577 8.689 1.00 77.88 80 TYR A C 1
ATOM 664 O O . TYR A 1 80 ? -5.438 16.514 8.443 1.00 77.88 80 TYR A O 1
ATOM 672 N N . GLY A 1 81 ? -6.705 14.781 7.744 1.00 68.25 81 GLY A N 1
ATOM 673 C CA . GLY A 1 81 ? -6.508 14.932 6.299 1.00 68.25 81 GLY A CA 1
ATOM 674 C C . GLY A 1 81 ? -7.581 15.750 5.597 1.00 68.25 81 GLY A C 1
ATOM 675 O O . GLY A 1 81 ? -8.654 15.992 6.194 1.00 68.25 81 GLY A O 1
#

Foldseek 3Di:
DPPDDQLCVLLVHDLPDDLVSLVVSLVVLCVCLPQVNVCVVVVHRDDPVSNVVSVVSNVSSVVSNVQCNDPVSVVVSVVVD

Sequence (81 aa):
FMSETNYYQILGVSKNASKAEIKAAYQKLAIKHHPDRLRQKLGREPTEKEKKQAEEEFKKISQAYEVLSNPEKRQNYDRYG

pLDDT: mean 84.25, std 10.59, range [36.53, 92.56]